Protein AF-A0A699SPN7-F1 (afdb_monomer_lite)

Secondary structure (DSSP, 8-state):
--HHHHHHHHHHHHHHTTPPP------------TTS------EEEEE-TTS-EEEEEGGGGGGSSSHHHHHHHHHHHHHHHHHHHHHHHHHHHHHHHHHHHHHHHHHHHHHHTSSSSHHHHHHTT--

pLDDT: mean 70.21, std 18.33, range [41.38, 97.81]

Structure (mmCIF, N/CA/C/O backbone):
data_AF-A0A699SPN7-F1
#
_entry.id   AF-A0A699SPN7-F1
#
loop_
_atom_site.group_PDB
_atom_site.id
_atom_site.type_symbol
_atom_site.label_atom_id
_atom_site.label_alt_id
_atom_site.label_comp_id
_atom_site.label_asym_id
_atom_site.label_entity_id
_atom_site.label_seq_id
_atom_site.pdbx_PDB_ins_code
_atom_site.Cartn_x
_atom_site.Cartn_y
_atom_site.Cartn_z
_atom_site.occupancy
_atom_site.B_iso_or_equiv
_atom_site.auth_seq_id
_atom_site.auth_comp_id
_atom_site.auth_asym_id
_atom_site.auth_atom_id
_atom_site.pdbx_PDB_model_num
ATOM 1 N N . ARG A 1 1 ? -17.529 -28.249 2.175 1.00 51.75 1 ARG A N 1
ATOM 2 C CA . ARG A 1 1 ? -16.201 -27.916 1.614 1.00 51.75 1 ARG A CA 1
ATOM 3 C C . ARG A 1 1 ? -15.847 -26.416 1.557 1.00 51.75 1 ARG A C 1
ATOM 5 O O . ARG A 1 1 ? -14.811 -26.102 1.010 1.00 51.75 1 ARG A O 1
ATOM 12 N N . ARG A 1 2 ? -16.663 -25.477 2.088 1.00 54.31 2 ARG A N 1
ATOM 13 C CA . ARG A 1 2 ? -16.325 -24.026 2.185 1.00 54.31 2 ARG A CA 1
ATOM 14 C C . ARG A 1 2 ? -16.046 -23.532 3.613 1.00 54.31 2 ARG A C 1
ATOM 16 O O . ARG A 1 2 ? -15.534 -22.439 3.799 1.00 54.31 2 ARG A O 1
ATOM 23 N N . VAL A 1 3 ? -16.427 -24.319 4.619 1.00 48.06 3 VAL A N 1
ATOM 24 C CA . VAL A 1 3 ? -16.247 -23.978 6.040 1.00 48.06 3 VAL A CA 1
ATOM 25 C C . VAL A 1 3 ? -14.793 -24.197 6.467 1.00 48.06 3 VAL A C 1
ATOM 27 O O . VAL A 1 3 ? -14.267 -23.423 7.256 1.00 48.06 3 VAL A O 1
ATOM 30 N N . GLU A 1 4 ? -14.126 -25.196 5.882 1.00 48.00 4 GLU A N 1
ATOM 31 C CA . GLU A 1 4 ? -12.734 -25.557 6.183 1.00 48.00 4 GLU A CA 1
ATOM 32 C C . GLU A 1 4 ? -11.752 -24.424 5.827 1.00 48.00 4 GLU A C 1
ATOM 34 O O . GLU A 1 4 ? -10.861 -24.121 6.615 1.00 48.00 4 GLU A O 1
ATOM 39 N N . ASP A 1 5 ? -11.964 -23.718 4.710 1.00 53.72 5 ASP A N 1
ATOM 40 C CA . ASP A 1 5 ? -11.095 -22.603 4.291 1.00 53.72 5 ASP A CA 1
ATOM 41 C C . ASP A 1 5 ? -11.239 -21.365 5.193 1.00 53.72 5 ASP A C 1
ATOM 43 O O . ASP A 1 5 ? -10.265 -20.664 5.476 1.00 53.72 5 ASP A O 1
ATOM 47 N N . ILE A 1 6 ? -12.450 -21.110 5.699 1.00 51.72 6 ILE A N 1
ATOM 48 C CA . ILE A 1 6 ? -12.714 -20.029 6.662 1.00 51.72 6 ILE A CA 1
ATOM 49 C C . ILE A 1 6 ? -12.094 -20.375 8.021 1.00 51.72 6 ILE A C 1
ATOM 51 O O . ILE A 1 6 ? -11.506 -19.507 8.671 1.00 51.72 6 ILE A O 1
ATOM 55 N N . GLN A 1 7 ? -12.163 -21.649 8.418 1.00 55.34 7 GLN A N 1
ATOM 56 C CA . GLN A 1 7 ? -11.518 -22.166 9.625 1.00 55.34 7 GLN A CA 1
ATOM 57 C C . GLN A 1 7 ? -9.995 -21.947 9.573 1.00 55.34 7 GLN A C 1
ATOM 59 O O . GLN A 1 7 ? -9.411 -21.434 10.528 1.00 55.34 7 GLN A O 1
ATOM 64 N N . LEU A 1 8 ? -9.365 -22.258 8.434 1.00 55.31 8 LEU A N 1
ATOM 65 C CA . LEU A 1 8 ? -7.927 -22.068 8.209 1.00 55.31 8 LEU A CA 1
ATOM 66 C C . LEU A 1 8 ? -7.522 -20.584 8.214 1.00 55.31 8 LEU A C 1
ATOM 68 O O . LEU A 1 8 ? -6.482 -20.225 8.773 1.00 55.31 8 LEU A O 1
ATOM 72 N N . GLY A 1 9 ? -8.355 -19.705 7.646 1.00 59.75 9 GLY A N 1
ATOM 73 C CA . GLY A 1 9 ? -8.148 -18.255 7.694 1.00 59.75 9 GLY A CA 1
ATOM 74 C C . GLY A 1 9 ? -8.204 -17.692 9.118 1.00 59.75 9 GLY A C 1
ATOM 75 O O . GLY A 1 9 ? -7.370 -16.861 9.487 1.00 59.75 9 GLY A O 1
ATOM 76 N N . PHE A 1 10 ? -9.140 -18.188 9.933 1.00 52.81 10 PHE A N 1
ATOM 77 C CA . PHE A 1 10 ? -9.302 -17.801 11.334 1.00 52.81 10 PHE A CA 1
ATOM 78 C C . PHE A 1 10 ? -8.119 -18.261 12.202 1.00 52.81 10 PHE A C 1
ATOM 80 O O . PHE A 1 10 ? -7.550 -17.452 12.938 1.00 52.81 10 PHE A O 1
ATOM 87 N N . GLU 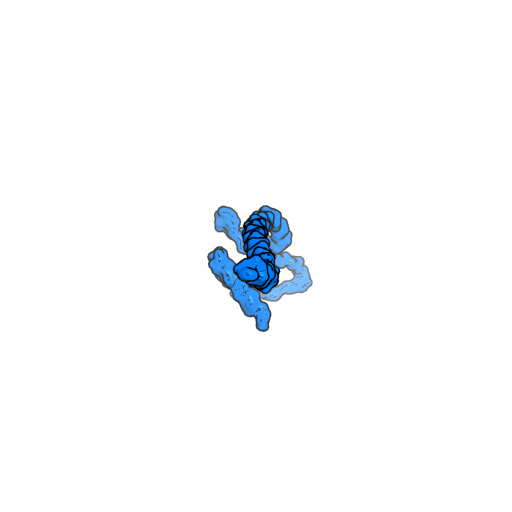A 1 11 ? -7.677 -19.516 12.064 1.00 55.59 11 GLU A N 1
ATOM 88 C CA . GLU A 1 11 ? -6.531 -20.050 12.818 1.00 55.59 11 GLU A CA 1
ATOM 89 C C . GLU A 1 11 ? -5.202 -19.361 12.448 1.00 55.59 11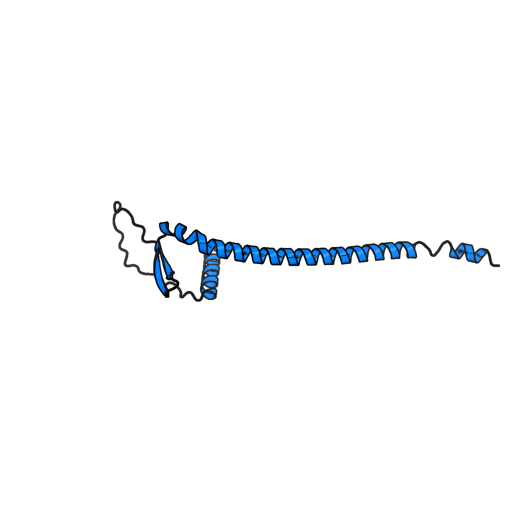 GLU A C 1
ATOM 91 O O . GLU A 1 11 ? -4.379 -19.068 13.321 1.00 55.59 11 GLU A O 1
ATOM 96 N N . SER A 1 12 ? -5.010 -19.022 11.168 1.00 59.06 12 SER A N 1
ATOM 97 C CA . SER A 1 12 ? -3.855 -18.244 10.694 1.00 59.06 12 SER A CA 1
ATOM 98 C C . SER A 1 12 ? -3.807 -16.841 11.318 1.00 59.06 12 SER A C 1
ATOM 100 O O . SER A 1 12 ? -2.749 -16.373 11.756 1.00 59.06 12 SER A O 1
ATOM 102 N N . TYR A 1 13 ? -4.968 -16.188 11.431 1.00 55.09 13 TYR A N 1
ATOM 103 C CA . TYR A 1 13 ? -5.096 -14.872 12.058 1.00 55.09 13 TYR A CA 1
ATOM 104 C C . TYR A 1 13 ? -4.814 -14.912 13.565 1.00 55.09 13 TYR A C 1
ATOM 106 O O . TYR A 1 13 ? -4.099 -14.047 14.077 1.00 55.09 13 TYR A O 1
ATOM 114 N N . GLN A 1 14 ? -5.308 -15.938 14.266 1.00 54.53 14 GLN A N 1
ATOM 115 C CA . GLN A 1 14 ? -5.049 -16.137 15.696 1.00 54.53 14 GLN A CA 1
ATOM 116 C C . GLN A 1 14 ? -3.552 -16.300 15.997 1.00 54.53 14 GLN A C 1
ATOM 118 O O . GLN A 1 14 ? -3.048 -15.707 16.953 1.00 54.53 14 GLN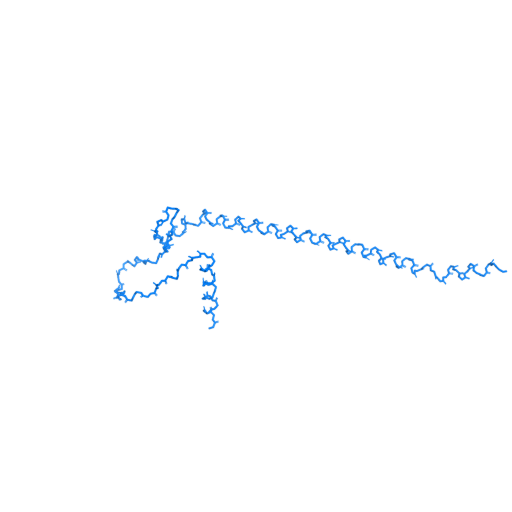 A O 1
ATOM 123 N N . LYS A 1 15 ? -2.821 -17.030 15.142 1.00 58.66 15 LYS A N 1
ATOM 124 C CA . LYS A 1 15 ? -1.381 -17.286 15.301 1.00 58.66 15 LYS A CA 1
ATOM 125 C C . LYS A 1 15 ? -0.514 -16.041 15.087 1.00 58.66 15 LYS A C 1
ATOM 127 O O . LYS A 1 15 ? 0.500 -15.891 15.758 1.00 58.66 15 LYS A O 1
ATOM 132 N N . ARG A 1 16 ? -0.917 -15.122 14.200 1.00 66.25 16 ARG A N 1
ATOM 133 C CA . ARG A 1 16 ? -0.218 -13.834 14.005 1.00 66.25 16 ARG A CA 1
ATOM 134 C C . ARG A 1 16 ? -0.432 -12.847 15.155 1.00 66.25 16 ARG A C 1
ATOM 136 O O . ARG A 1 16 ? 0.371 -11.931 15.304 1.00 66.25 16 ARG A O 1
ATOM 143 N N . LEU A 1 17 ? -1.499 -13.022 15.936 1.00 57.72 17 LEU A N 1
ATOM 144 C CA . LEU A 1 17 ? -1.897 -12.123 17.024 1.00 57.72 17 LEU A CA 1
ATOM 145 C C . LEU A 1 17 ? -1.679 -12.715 18.430 1.00 57.72 17 LEU A C 1
ATOM 147 O O . LEU A 1 17 ? -2.069 -12.083 19.406 1.00 57.72 17 LEU A O 1
ATOM 151 N N . ASN A 1 18 ? -1.050 -13.894 18.552 1.00 58.75 18 ASN A N 1
ATOM 152 C CA . ASN A 1 18 ? -0.856 -14.616 19.822 1.00 58.75 18 ASN A CA 1
ATOM 153 C C . ASN A 1 18 ? -2.163 -14.826 20.622 1.00 58.75 18 ASN A C 1
ATOM 155 O O . ASN A 1 18 ? -2.163 -14.772 21.851 1.00 58.75 18 ASN A O 1
ATOM 159 N N . LEU A 1 19 ? -3.291 -15.042 19.938 1.00 51.47 19 LEU A N 1
ATOM 160 C CA . LEU A 1 19 ? -4.593 -15.244 20.578 1.00 51.47 19 LEU A CA 1
ATOM 161 C C . LEU A 1 19 ? -4.770 -16.726 20.947 1.00 51.47 19 LEU A C 1
ATOM 163 O O . LEU A 1 19 ? -4.774 -17.587 20.067 1.00 51.47 19 LEU A O 1
ATOM 167 N N . THR A 1 20 ? -4.923 -17.036 22.237 1.00 49.25 20 THR A N 1
ATOM 168 C CA . THR A 1 20 ? -5.215 -18.396 22.724 1.00 49.25 20 THR A CA 1
ATOM 169 C C . THR A 1 20 ? -6.595 -18.841 22.232 1.00 49.25 20 THR A C 1
ATOM 171 O O . THR A 1 20 ? -7.540 -18.050 22.260 1.00 49.25 20 THR A O 1
ATOM 174 N N . LYS A 1 21 ? -6.727 -20.096 21.770 1.00 53.81 21 LYS A N 1
ATOM 175 C CA . LYS A 1 21 ? -8.010 -20.642 21.292 1.00 53.81 21 LYS A CA 1
ATOM 176 C C . LYS A 1 21 ? -9.102 -20.418 22.356 1.00 53.81 21 LYS A C 1
ATOM 178 O O . LYS A 1 21 ? -8.893 -20.818 23.501 1.00 53.81 21 LYS A O 1
ATOM 183 N N . PRO A 1 22 ? -10.243 -19.794 22.012 1.00 50.34 22 PRO A N 1
ATOM 184 C CA . PRO A 1 22 ? -11.352 -19.659 22.943 1.00 50.34 22 PRO A CA 1
ATOM 185 C C . PRO A 1 22 ? -11.981 -21.037 23.143 1.00 50.34 22 PRO A C 1
ATOM 187 O O . PRO A 1 22 ? -12.609 -21.581 22.235 1.00 50.34 22 PRO A O 1
ATOM 190 N N . ASP A 1 23 ? -11.780 -21.612 24.323 1.00 42.56 23 ASP A N 1
ATOM 191 C CA . ASP A 1 23 ? -12.354 -22.897 24.705 1.00 42.56 23 ASP A CA 1
ATOM 192 C C . ASP A 1 23 ? -13.876 -22.737 24.824 1.00 42.56 23 ASP A C 1
ATOM 194 O O . ASP A 1 23 ? -14.389 -22.132 25.765 1.00 42.56 23 ASP A O 1
ATOM 198 N N . THR A 1 24 ? -14.607 -23.148 23.786 1.00 58.97 24 THR A N 1
ATOM 199 C CA . THR A 1 24 ? -16.045 -22.877 23.666 1.00 58.97 24 THR A CA 1
ATOM 200 C C . THR A 1 24 ? -16.809 -24.180 23.530 1.00 58.97 24 THR A C 1
ATOM 202 O O . THR A 1 24 ? -17.232 -24.563 22.443 1.00 58.97 24 THR A O 1
ATOM 205 N N . TYR A 1 25 ? -17.035 -24.842 24.660 1.00 46.09 25 TYR A N 1
ATOM 206 C CA . TYR A 1 25 ? -18.186 -25.723 24.827 1.00 46.09 25 TYR A CA 1
ATOM 207 C C . TYR A 1 25 ? -18.596 -25.752 26.300 1.00 46.09 25 TYR A C 1
ATOM 209 O O . TYR A 1 25 ? -18.148 -26.584 27.082 1.00 46.09 25 TYR A O 1
ATOM 217 N N . ARG A 1 26 ? -19.445 -24.797 26.692 1.00 49.19 26 ARG A N 1
ATOM 218 C CA . ARG A 1 26 ? -20.116 -24.804 27.993 1.00 49.19 26 ARG A CA 1
ATOM 219 C C . ARG A 1 26 ? -21.604 -25.059 27.758 1.00 49.19 26 ARG A C 1
ATOM 221 O O . ARG A 1 26 ? -22.339 -24.172 27.334 1.00 49.19 26 ARG A O 1
ATOM 228 N N . SER A 1 27 ? -22.011 -26.313 27.931 1.00 50.75 27 SER A N 1
ATOM 229 C CA . SER A 1 27 ? -23.340 -26.841 27.571 1.00 50.75 27 SER A CA 1
ATOM 230 C C . SER A 1 27 ? -24.392 -26.707 28.672 1.00 50.75 27 SER A C 1
ATOM 232 O O . SER A 1 27 ? -25.412 -27.388 28.628 1.00 50.75 27 SER A O 1
ATOM 234 N N . ASP A 1 28 ? -24.172 -25.865 29.678 1.00 52.69 28 ASP A N 1
ATOM 235 C CA . ASP A 1 28 ? -25.103 -25.697 30.797 1.00 52.69 28 ASP A CA 1
ATOM 236 C C . ASP A 1 28 ? -26.250 -24.709 30.511 1.00 52.69 28 ASP A C 1
ATOM 238 O O . ASP A 1 28 ? -27.108 -24.495 31.371 1.00 52.69 28 ASP A O 1
ATOM 242 N N . LEU A 1 29 ? -26.353 -24.160 29.292 1.00 52.31 29 LEU A N 1
ATOM 243 C CA . LEU A 1 29 ? -27.473 -23.300 28.903 1.00 52.31 29 LEU A CA 1
ATOM 244 C C . LEU A 1 29 ? -28.728 -24.126 28.567 1.00 52.31 29 LEU A C 1
ATOM 246 O O . LEU A 1 29 ? -29.032 -24.432 27.414 1.00 52.31 29 LEU A O 1
ATOM 250 N N . LYS A 1 30 ? -29.478 -24.479 29.613 1.00 49.59 30 LYS A N 1
ATOM 251 C CA . LYS A 1 30 ? -30.840 -25.013 29.500 1.00 49.59 30 LYS A CA 1
ATOM 252 C C . LYS A 1 30 ? -31.733 -24.057 28.694 1.00 49.59 30 LYS A C 1
ATOM 254 O O . LYS A 1 30 ? -31.792 -22.861 28.969 1.00 49.59 30 LYS A O 1
ATOM 259 N N . GLN A 1 31 ? -32.453 -24.626 27.730 1.00 54.09 31 GLN A N 1
ATOM 260 C CA . GLN A 1 31 ? -33.520 -24.006 26.940 1.00 54.09 31 GLN A CA 1
ATOM 261 C C . GLN A 1 31 ? -34.571 -23.358 27.866 1.00 54.09 31 GLN A C 1
ATOM 263 O O . GLN A 1 31 ? -35.132 -24.051 28.716 1.00 54.09 31 GLN A O 1
ATOM 268 N N . ARG A 1 32 ? -34.856 -22.054 27.721 1.00 42.78 32 ARG A N 1
ATOM 269 C CA . ARG A 1 32 ? -35.953 -21.385 28.446 1.00 42.78 32 ARG A CA 1
ATOM 270 C C . ARG A 1 32 ? -36.730 -20.371 27.586 1.00 42.78 32 ARG A C 1
ATOM 272 O O . ARG A 1 32 ? -36.163 -19.391 27.125 1.00 42.78 32 ARG A O 1
ATOM 279 N N . GLU A 1 33 ? -38.012 -20.714 27.419 1.00 48.09 33 GLU A N 1
ATOM 280 C CA . GLU A 1 33 ? -39.281 -19.973 27.227 1.00 48.09 33 GLU A CA 1
ATOM 281 C C . GLU A 1 33 ? -39.405 -18.725 26.320 1.00 48.09 33 GLU A C 1
ATOM 283 O O . GLU A 1 33 ? -38.649 -17.763 26.381 1.00 48.09 33 GLU A O 1
ATOM 288 N N . ALA A 1 34 ? -40.493 -18.724 25.534 1.00 41.38 34 ALA A N 1
ATOM 289 C CA . ALA A 1 34 ? -40.789 -17.864 24.381 1.00 41.38 34 ALA A CA 1
ATOM 290 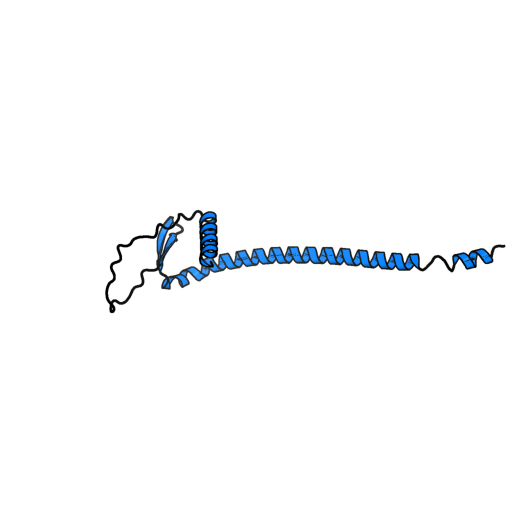C C . ALA A 1 34 ? -41.179 -16.394 24.672 1.00 41.38 34 ALA A C 1
ATOM 292 O O . ALA A 1 34 ? -41.650 -15.712 23.766 1.00 41.38 34 ALA A O 1
ATOM 293 N N . TYR A 1 35 ? -40.976 -15.879 25.891 1.00 41.94 35 TYR A N 1
ATOM 294 C CA . TYR A 1 35 ? -41.423 -14.523 26.269 1.00 41.94 35 TYR A CA 1
ATOM 295 C C . TYR A 1 35 ? -40.457 -13.740 27.172 1.00 41.94 35 TYR A C 1
ATOM 297 O O . TYR A 1 35 ? -40.838 -12.734 27.766 1.00 41.94 35 TYR A O 1
ATOM 305 N N . THR A 1 36 ? -39.187 -14.140 27.270 1.00 43.16 36 THR A N 1
ATOM 306 C CA . THR A 1 36 ? -38.167 -13.277 27.890 1.00 43.16 36 THR A CA 1
ATOM 307 C C . THR A 1 36 ? -37.662 -12.271 26.858 1.00 43.16 36 THR A C 1
ATOM 309 O O . THR A 1 36 ? -37.282 -12.666 25.757 1.00 43.16 36 THR A O 1
ATOM 312 N N . ALA A 1 37 ? -37.625 -10.977 27.200 1.00 49.06 37 ALA A N 1
ATOM 313 C CA . ALA A 1 37 ? -36.884 -9.981 26.427 1.00 49.06 37 ALA A CA 1
ATOM 314 C C . ALA A 1 37 ? -35.430 -10.461 26.327 1.00 49.06 37 ALA A C 1
ATOM 316 O O . ALA A 1 37 ? -34.672 -10.408 27.295 1.00 49.06 37 ALA A O 1
ATOM 317 N N . HIS A 1 38 ? -35.093 -11.042 25.179 1.00 48.09 38 HIS A N 1
ATOM 318 C CA . HIS A 1 38 ? -33.836 -11.723 24.936 1.00 48.09 38 HIS A CA 1
ATOM 319 C C . HIS A 1 38 ? -32.724 -10.675 24.890 1.00 48.09 38 HIS A C 1
ATOM 321 O O . HIS A 1 38 ? -32.383 -10.149 23.832 1.00 48.09 38 HIS A O 1
ATOM 327 N N . SER A 1 39 ? -32.158 -10.340 26.048 1.00 50.78 39 SER A N 1
ATOM 328 C CA . SER A 1 39 ? -30.874 -9.656 26.128 1.00 50.78 39 SER A CA 1
ATOM 329 C C . SER A 1 39 ? -29.812 -10.643 25.647 1.00 50.78 39 SER A C 1
ATOM 331 O O . SER A 1 39 ? -29.199 -11.368 26.422 1.00 50.78 39 SER A O 1
ATOM 333 N N . ASN A 1 40 ? -29.668 -10.732 24.323 1.00 54.66 40 ASN A N 1
ATOM 334 C CA . ASN A 1 40 ? -28.737 -11.613 23.632 1.00 54.66 40 ASN A CA 1
ATOM 335 C C . ASN A 1 40 ? -27.317 -11.362 24.183 1.00 54.66 40 ASN A C 1
ATOM 337 O O . ASN A 1 40 ? -26.750 -10.301 23.923 1.00 54.66 40 ASN A O 1
ATOM 341 N N . PRO A 1 41 ? -26.714 -12.289 24.950 1.00 54.38 41 PRO A N 1
ATOM 342 C CA . PRO A 1 41 ? -25.463 -12.039 25.671 1.00 54.38 41 PRO A CA 1
ATOM 343 C C . PRO A 1 41 ? -24.226 -12.124 24.762 1.00 54.38 41 PRO A C 1
ATOM 345 O O . PRO A 1 41 ? -23.101 -12.231 25.246 1.00 54.38 41 PRO A O 1
ATOM 348 N N . ARG A 1 42 ? -24.415 -12.117 23.436 1.00 63.12 42 ARG A N 1
ATOM 349 C CA . ARG A 1 42 ? -23.332 -12.206 22.457 1.00 63.12 42 ARG A CA 1
ATOM 350 C C . ARG A 1 42 ? -22.519 -10.912 22.508 1.00 63.12 42 ARG A C 1
ATOM 352 O O . ARG A 1 42 ? -22.936 -9.878 21.998 1.00 63.12 42 ARG A O 1
ATOM 359 N N . GLY A 1 43 ? -21.367 -10.986 23.156 1.00 70.06 43 GLY A N 1
ATOM 360 C CA . GLY A 1 43 ? -20.390 -9.912 23.252 1.00 70.06 43 GLY A CA 1
ATOM 361 C C . GLY A 1 43 ? -18.978 -10.450 23.050 1.00 70.06 43 GLY A C 1
ATOM 362 O O . GLY A 1 43 ? -18.728 -11.646 23.196 1.00 70.06 43 GLY A O 1
ATOM 363 N N . PHE A 1 44 ? -18.055 -9.563 22.702 1.00 74.38 44 PHE A N 1
ATOM 364 C CA . PHE A 1 44 ? -16.643 -9.876 22.521 1.00 74.38 44 PHE A CA 1
ATOM 365 C C . PHE A 1 44 ? -15.875 -9.528 23.794 1.00 74.38 44 PHE A C 1
ATOM 367 O O . PHE A 1 44 ? -16.000 -8.420 24.313 1.00 74.38 44 PHE A O 1
ATOM 374 N N . ILE A 1 45 ? -15.060 -10.454 24.299 1.00 78.06 45 ILE A N 1
ATOM 375 C CA . ILE A 1 45 ? -14.112 -10.153 25.375 1.00 78.06 45 ILE A CA 1
ATOM 376 C C . ILE A 1 45 ? -12.835 -9.627 24.722 1.00 78.06 45 ILE A C 1
ATOM 378 O O . ILE A 1 45 ? -12.213 -10.328 23.926 1.00 78.06 45 ILE A O 1
ATOM 382 N N . TYR A 1 46 ? -12.444 -8.401 25.055 1.00 72.31 46 TYR A N 1
ATOM 383 C CA . TYR A 1 46 ? -11.191 -7.798 24.609 1.00 72.31 46 TYR A CA 1
ATOM 384 C C . TYR A 1 46 ? -10.381 -7.315 25.809 1.00 72.31 46 TYR A C 1
ATOM 386 O O . TYR A 1 46 ? -10.920 -7.045 26.884 1.00 72.31 46 TYR A O 1
ATOM 394 N N . GLN A 1 47 ? -9.071 -7.198 25.625 1.00 79.31 47 GLN A N 1
ATOM 395 C CA . GLN A 1 47 ? -8.182 -6.643 26.632 1.00 79.31 47 GLN A CA 1
ATOM 396 C C . GLN A 1 47 ? -7.994 -5.144 26.364 1.00 79.31 47 GLN A C 1
ATOM 398 O O . GLN A 1 47 ? -7.613 -4.745 25.263 1.00 79.31 47 GLN A O 1
ATOM 403 N N . ASN A 1 48 ? -8.300 -4.298 27.349 1.00 75.81 48 ASN A N 1
ATOM 404 C CA . ASN A 1 48 ? -8.098 -2.855 27.228 1.00 75.81 48 ASN A CA 1
ATOM 405 C C . ASN A 1 48 ? -6.604 -2.481 27.367 1.00 75.81 48 ASN A C 1
ATOM 407 O O . ASN A 1 48 ? -5.761 -3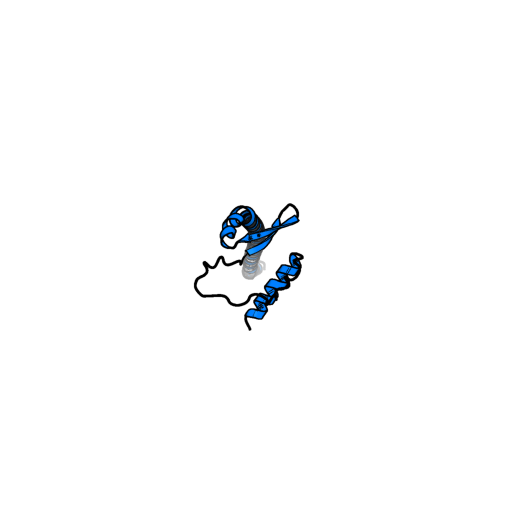.327 27.665 1.00 75.81 48 ASN A O 1
ATOM 411 N N . LYS A 1 49 ? -6.268 -1.195 27.188 1.00 75.38 49 LYS A N 1
ATOM 412 C CA . LYS A 1 49 ? -4.884 -0.698 27.341 1.00 75.38 49 LYS A CA 1
ATOM 413 C C . LYS A 1 49 ? -4.286 -0.982 28.730 1.00 75.38 49 LYS A C 1
ATOM 415 O O . LYS A 1 49 ? -3.084 -1.193 28.835 1.00 75.38 49 LYS A O 1
ATOM 420 N N . ASP A 1 50 ? -5.122 -1.081 29.764 1.00 83.62 50 ASP A N 1
ATOM 421 C CA . ASP A 1 50 ? -4.728 -1.412 31.145 1.00 83.62 50 ASP A CA 1
ATOM 422 C C . ASP A 1 50 ? -4.620 -2.925 31.403 1.00 83.62 50 ASP A C 1
ATOM 424 O O . ASP A 1 50 ? -4.574 -3.362 32.553 1.00 83.62 50 ASP A O 1
ATOM 428 N N . LYS A 1 51 ? -4.635 -3.744 30.345 1.00 86.94 51 LYS A N 1
ATOM 429 C CA . LYS A 1 51 ? -4.624 -5.212 30.396 1.00 86.94 51 LYS A CA 1
ATOM 430 C C . LYS A 1 51 ? -5.824 -5.852 31.107 1.00 86.94 51 LYS A C 1
ATOM 432 O O . LYS A 1 51 ? -5.794 -7.039 31.430 1.00 86.94 51 LYS A O 1
ATOM 437 N N . LYS A 1 52 ? -6.911 -5.109 31.312 1.00 83.94 52 LYS A N 1
ATOM 438 C CA . LYS A 1 52 ? -8.151 -5.613 31.910 1.00 83.94 52 LYS A CA 1
ATOM 439 C C . LYS A 1 52 ? -9.074 -6.167 30.833 1.00 83.94 52 LYS A C 1
ATOM 441 O O . LYS A 1 52 ? -9.293 -5.531 29.801 1.00 83.94 52 LYS A O 1
ATOM 446 N N . ASN A 1 53 ? -9.650 -7.332 31.106 1.00 81.50 53 ASN A N 1
ATOM 447 C CA . ASN A 1 53 ? -10.648 -7.939 30.235 1.00 81.50 53 ASN A CA 1
ATOM 448 C C . ASN A 1 53 ? -11.963 -7.164 30.354 1.00 81.50 53 ASN A C 1
ATOM 450 O O . ASN A 1 53 ? -12.511 -7.016 31.448 1.00 81.50 53 ASN A O 1
ATOM 454 N N . ARG A 1 54 ? -12.469 -6.669 29.226 1.00 78.69 54 ARG A N 1
ATOM 455 C CA . ARG A 1 54 ? -13.773 -6.019 29.111 1.00 78.69 54 ARG A CA 1
ATOM 456 C C . ARG A 1 54 ? -14.641 -6.792 28.134 1.00 78.69 54 ARG A C 1
ATOM 458 O O . ARG A 1 54 ? -14.187 -7.184 27.063 1.00 78.69 54 ARG A O 1
ATOM 465 N N . LEU A 1 55 ? -15.897 -6.991 28.517 1.00 80.56 55 LEU A N 1
ATOM 466 C CA . LEU A 1 55 ? -16.924 -7.532 27.641 1.00 80.56 55 LEU A CA 1
ATOM 467 C C . LEU A 1 55 ? -17.562 -6.367 26.881 1.00 80.56 55 LEU A C 1
ATOM 469 O O . LEU A 1 55 ? -18.163 -5.490 27.496 1.00 80.56 55 LEU A O 1
ATOM 473 N N . MET A 1 56 ? -17.406 -6.355 25.564 1.00 74.62 56 MET A N 1
ATOM 474 C CA . MET A 1 56 ? -18.049 -5.406 24.662 1.00 74.62 56 MET A CA 1
ATOM 475 C C . MET A 1 56 ? -19.277 -6.046 24.037 1.00 74.62 56 MET A C 1
ATOM 477 O O . MET A 1 56 ? -19.201 -7.172 23.541 1.00 74.62 56 MET A O 1
ATOM 481 N N . ARG A 1 57 ? -20.406 -5.342 24.037 1.00 77.69 57 ARG A N 1
ATOM 482 C CA . ARG A 1 57 ? -21.637 -5.859 23.436 1.00 77.69 57 ARG A CA 1
ATOM 483 C C . ARG A 1 57 ? -21.678 -5.591 21.928 1.00 77.69 57 ARG A C 1
ATOM 485 O O . ARG A 1 57 ? -21.025 -4.675 21.433 1.00 77.69 57 ARG A O 1
ATOM 492 N N . ILE A 1 58 ? -22.436 -6.399 21.183 1.00 71.50 58 ILE A N 1
ATOM 493 C CA . ILE A 1 58 ? -22.567 -6.256 19.719 1.00 71.50 58 ILE A CA 1
ATOM 494 C C . ILE A 1 58 ? -23.196 -4.911 19.326 1.00 71.50 58 ILE A C 1
ATOM 496 O O . ILE A 1 58 ? -22.770 -4.299 18.351 1.00 71.50 58 ILE A O 1
ATOM 500 N N . ASP A 1 59 ? -24.169 -4.427 20.094 1.00 72.62 59 ASP A N 1
ATOM 501 C CA . ASP A 1 59 ? -24.803 -3.117 19.918 1.00 72.62 59 ASP A CA 1
ATOM 502 C C . ASP A 1 59 ? -23.877 -1.948 20.280 1.00 72.62 59 ASP A C 1
ATOM 504 O O . ASP A 1 59 ? -24.143 -0.821 19.885 1.00 72.62 59 ASP A O 1
ATOM 508 N N . GLU A 1 60 ? -22.765 -2.199 20.975 1.00 69.56 60 GLU A N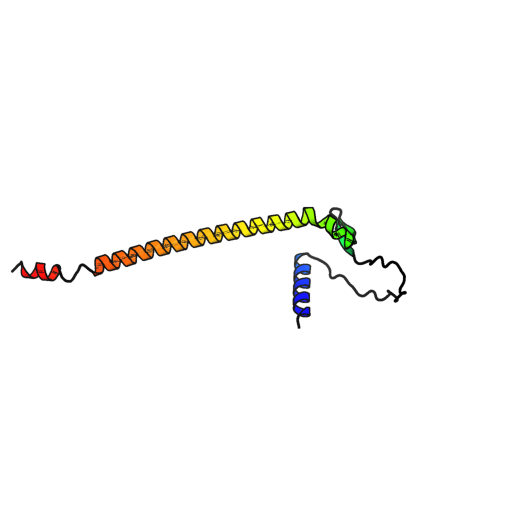 1
ATOM 509 C CA . GLU A 1 60 ? -21.745 -1.201 21.320 1.00 69.56 60 GLU A CA 1
ATOM 510 C C . GLU A 1 60 ? -20.561 -1.188 20.343 1.00 69.56 60 GLU A C 1
ATOM 512 O O . GLU A 1 60 ? -19.671 -0.344 20.464 1.00 69.56 60 GLU A O 1
ATOM 517 N N . LEU A 1 61 ? -20.550 -2.080 19.347 1.00 68.94 61 LEU A N 1
ATOM 518 C CA . LEU A 1 61 ? -19.440 -2.229 18.402 1.00 68.94 61 LEU A CA 1
ATOM 519 C C . LEU A 1 61 ? -19.192 -0.955 17.576 1.00 68.94 61 LEU A C 1
ATOM 521 O O . LEU A 1 61 ? -18.048 -0.643 17.246 1.00 68.94 61 LEU A O 1
ATOM 525 N N . TYR A 1 62 ? -20.244 -0.175 17.311 1.00 68.25 62 TYR A N 1
ATOM 526 C CA . TYR A 1 62 ? -20.140 1.122 16.633 1.00 68.25 62 TYR A CA 1
ATOM 527 C C . TYR A 1 62 ? -19.345 2.166 17.440 1.00 68.25 62 TYR A C 1
ATOM 529 O O . TYR A 1 62 ? -18.855 3.134 16.882 1.00 68.25 62 TYR A O 1
ATOM 537 N N . LYS A 1 63 ? -19.172 2.001 18.759 1.00 66.25 63 LYS A N 1
ATOM 538 C CA . LYS A 1 63 ? -18.339 2.916 19.565 1.00 66.25 63 LYS A CA 1
ATOM 539 C C . LYS A 1 63 ? -16.844 2.641 19.391 1.00 66.25 63 LYS A C 1
ATOM 541 O O . LYS A 1 63 ? -16.016 3.468 19.758 1.00 66.25 63 LYS A O 1
ATOM 546 N N . PHE A 1 64 ? -16.494 1.471 18.855 1.00 61.22 64 PHE A N 1
ATOM 547 C CA . PHE A 1 64 ? -15.119 1.056 18.578 1.00 61.22 64 PHE A CA 1
ATOM 548 C C . PHE A 1 64 ? -14.723 1.252 17.107 1.00 61.22 64 PHE A C 1
ATOM 550 O O . PHE A 1 64 ? -13.560 1.051 16.753 1.00 61.22 64 PHE A O 1
ATOM 557 N N . SER A 1 65 ? -15.671 1.650 16.250 1.00 58.34 65 SER A N 1
ATOM 558 C CA . SER A 1 65 ? -15.452 1.771 14.810 1.00 58.34 65 SER A CA 1
ATOM 559 C C . SER A 1 65 ? -14.663 3.006 14.394 1.00 58.34 65 SER A C 1
ATOM 561 O O . SER A 1 65 ? -14.237 3.070 13.248 1.00 58.34 65 SER A O 1
ATOM 563 N N . ASP A 1 66 ? -14.434 3.977 15.273 1.00 62.50 66 ASP A N 1
ATOM 564 C CA . ASP A 1 66 ? -14.032 5.292 14.768 1.00 62.50 66 ASP A CA 1
ATOM 565 C C . ASP A 1 66 ? -12.514 5.478 14.807 1.00 62.50 66 ASP A C 1
ATOM 567 O O . ASP A 1 66 ? -11.894 5.654 13.763 1.00 62.50 66 ASP A O 1
ATOM 571 N N . GLY A 1 67 ? -11.876 5.341 15.972 1.00 64.88 67 GLY A N 1
ATOM 572 C CA . GLY A 1 67 ? -10.420 5.515 16.085 1.00 64.88 67 GLY A CA 1
ATOM 573 C C . GLY A 1 67 ? -9.629 4.383 15.422 1.00 64.88 67 GLY A C 1
ATOM 574 O O . GLY A 1 67 ? -8.839 4.605 14.509 1.00 64.88 67 GLY A O 1
ATOM 575 N N . THR A 1 68 ? -9.884 3.139 15.836 1.00 68.56 68 THR A N 1
ATOM 576 C CA . THR A 1 68 ? -9.085 1.986 15.393 1.00 68.56 68 THR A CA 1
ATOM 577 C C . THR A 1 68 ? -9.307 1.632 13.923 1.00 68.56 68 THR A C 1
ATOM 579 O O . THR A 1 68 ? -8.355 1.244 13.247 1.00 68.56 68 THR A O 1
ATOM 582 N N . LEU A 1 69 ? -10.522 1.787 13.379 1.00 75.38 69 LEU A N 1
ATOM 583 C CA . LEU A 1 69 ? -10.714 1.572 11.938 1.00 75.38 69 LEU A CA 1
ATOM 584 C C . LEU A 1 69 ? -10.071 2.683 11.109 1.00 75.38 69 LEU A C 1
ATOM 586 O O . LEU A 1 69 ? -9.645 2.409 9.990 1.00 75.38 69 LEU A O 1
ATOM 590 N N . ASN A 1 70 ? -9.981 3.911 11.626 1.00 79.69 70 ASN A N 1
ATOM 591 C CA . ASN A 1 70 ? -9.293 4.991 10.928 1.00 79.69 70 ASN A CA 1
ATOM 592 C C . ASN A 1 70 ? -7.782 4.734 10.858 1.00 79.69 70 ASN A C 1
ATOM 594 O O . ASN A 1 70 ? -7.197 4.860 9.787 1.00 79.69 70 ASN A O 1
ATOM 598 N N . ASP A 1 71 ? -7.175 4.258 11.946 1.00 80.06 71 ASP A N 1
ATOM 599 C CA . ASP A 1 71 ? -5.756 3.878 11.962 1.00 80.06 71 ASP A CA 1
ATOM 600 C C . ASP A 1 71 ? -5.455 2.748 10.964 1.00 80.06 71 ASP A C 1
ATOM 602 O O . ASP A 1 71 ? -4.487 2.818 10.204 1.00 80.06 71 ASP A O 1
ATOM 606 N N . VAL A 1 72 ? -6.321 1.728 10.904 1.00 78.88 72 VAL A N 1
ATOM 607 C CA . VAL A 1 72 ? -6.202 0.637 9.922 1.00 78.88 72 VAL A CA 1
ATOM 608 C C . VAL A 1 72 ? -6.368 1.152 8.490 1.00 78.88 72 VAL A C 1
ATOM 610 O O . VAL A 1 72 ? -5.612 0.741 7.609 1.00 78.88 72 VAL A O 1
ATOM 613 N N . ARG A 1 73 ? -7.322 2.058 8.238 1.00 80.56 73 ARG A N 1
ATOM 614 C CA . ARG A 1 73 ? -7.519 2.676 6.915 1.00 80.56 73 ARG A CA 1
ATOM 615 C C . ARG A 1 73 ? -6.296 3.479 6.480 1.00 80.56 73 ARG A C 1
ATOM 617 O O . ARG A 1 73 ? -5.840 3.289 5.357 1.00 80.56 73 ARG A O 1
ATOM 624 N N . ASN A 1 74 ? -5.734 4.292 7.370 1.00 85.19 74 ASN A N 1
ATOM 625 C CA . ASN A 1 74 ? -4.551 5.103 7.080 1.00 85.19 74 ASN A CA 1
ATOM 626 C C . ASN A 1 74 ? -3.332 4.224 6.765 1.00 85.19 74 ASN A C 1
ATOM 628 O O . ASN A 1 74 ? -2.678 4.418 5.744 1.00 85.19 74 ASN A O 1
ATOM 632 N N . ALA A 1 75 ? -3.086 3.180 7.565 1.00 89.50 75 ALA A N 1
ATOM 633 C CA . ALA A 1 75 ? -1.982 2.251 7.319 1.00 89.50 75 ALA A CA 1
ATOM 634 C C . ALA A 1 75 ? -2.117 1.498 5.979 1.00 89.50 75 ALA A C 1
ATOM 636 O O . ALA A 1 75 ? -1.116 1.184 5.326 1.00 89.50 75 ALA A O 1
ATOM 637 N N . LEU A 1 76 ? -3.350 1.190 5.559 1.00 93.69 76 LEU A N 1
ATOM 638 C CA . LEU A 1 76 ? -3.613 0.599 4.248 1.00 93.69 76 LEU A CA 1
ATOM 639 C C . LEU A 1 76 ? -3.381 1.601 3.111 1.00 93.69 76 LEU A C 1
ATOM 641 O O . LEU A 1 76 ? -2.779 1.219 2.105 1.00 93.69 76 LEU A O 1
ATOM 645 N N . ASP A 1 77 ? -3.809 2.853 3.269 1.00 93.88 77 ASP A N 1
ATOM 646 C CA . ASP A 1 77 ? -3.613 3.905 2.265 1.00 93.88 77 ASP A CA 1
ATOM 647 C C . ASP A 1 77 ? -2.124 4.210 2.041 1.00 93.88 77 ASP A C 1
ATOM 649 O O . ASP A 1 77 ? -1.649 4.204 0.901 1.00 93.88 77 ASP A O 1
ATOM 653 N N . ASP A 1 78 ? -1.348 4.327 3.120 1.00 94.44 78 ASP A N 1
ATOM 654 C CA . ASP A 1 78 ? 0.104 4.520 3.054 1.00 94.44 78 ASP A CA 1
ATOM 655 C C . ASP A 1 78 ? 0.795 3.381 2.292 1.00 94.44 78 ASP A C 1
ATOM 657 O O . ASP A 1 78 ? 1.657 3.601 1.429 1.00 94.44 78 ASP A O 1
ATOM 661 N N . ARG A 1 79 ? 0.374 2.137 2.549 1.00 95.19 79 ARG A N 1
ATOM 662 C CA . ARG A 1 79 ? 0.913 0.967 1.852 1.00 95.19 79 ARG A CA 1
ATOM 663 C C . ARG A 1 79 ? 0.535 0.960 0.370 1.00 95.19 79 ARG A C 1
ATOM 665 O O . ARG A 1 79 ? 1.380 0.641 -0.471 1.00 95.19 79 ARG A O 1
ATOM 672 N N . LEU A 1 80 ? -0.704 1.321 0.035 1.00 95.56 80 LEU A N 1
ATOM 673 C CA . LEU A 1 80 ? -1.160 1.443 -1.353 1.00 95.56 80 LEU A CA 1
ATOM 674 C C . LEU A 1 80 ? -0.389 2.532 -2.102 1.00 95.56 80 LEU A C 1
ATOM 676 O O . LEU A 1 80 ? 0.009 2.326 -3.252 1.00 95.56 80 LEU A O 1
ATOM 680 N N . LYS A 1 81 ? -0.118 3.663 -1.450 1.00 95.81 81 LYS A N 1
ATOM 681 C CA . LYS A 1 81 ? 0.686 4.751 -2.009 1.00 95.81 81 LYS A CA 1
ATOM 682 C C . LYS A 1 81 ? 2.100 4.285 -2.357 1.00 95.81 81 LYS A C 1
ATOM 684 O O . LYS A 1 81 ? 2.558 4.547 -3.470 1.00 95.81 81 LYS A O 1
ATOM 689 N N . GLY A 1 82 ? 2.744 3.518 -1.474 1.00 93.62 82 GLY A N 1
ATOM 690 C CA . GLY A 1 82 ? 4.052 2.912 -1.744 1.00 93.62 82 GLY A CA 1
ATOM 691 C C . GLY A 1 82 ? 4.049 2.008 -2.984 1.00 93.62 82 GLY A C 1
ATOM 692 O O . GLY A 1 82 ? 4.899 2.156 -3.864 1.00 93.62 82 GLY A O 1
ATOM 693 N N . ILE A 1 83 ? 3.042 1.136 -3.110 1.00 95.19 83 ILE A N 1
ATOM 694 C CA . ILE A 1 83 ? 2.891 0.246 -4.276 1.00 95.19 83 ILE A CA 1
ATOM 695 C C . ILE A 1 83 ? 2.699 1.056 -5.566 1.00 95.19 83 ILE A C 1
ATOM 697 O O . ILE A 1 83 ? 3.332 0.764 -6.582 1.00 95.19 83 ILE A O 1
ATOM 701 N N . ARG A 1 84 ? 1.865 2.104 -5.535 1.00 95.44 84 ARG A N 1
ATOM 702 C CA . ARG A 1 84 ? 1.631 2.976 -6.699 1.00 95.44 84 ARG A CA 1
ATOM 703 C C . ARG A 1 84 ? 2.904 3.690 -7.143 1.00 95.44 84 ARG A C 1
ATOM 705 O O . ARG A 1 84 ? 3.168 3.752 -8.341 1.00 95.44 84 ARG A O 1
ATOM 712 N N . MET A 1 85 ? 3.696 4.197 -6.199 1.00 95.06 85 MET A N 1
ATOM 713 C CA . MET A 1 85 ? 4.972 4.851 -6.503 1.00 95.06 85 MET A CA 1
ATOM 714 C C . MET A 1 85 ? 5.963 3.880 -7.153 1.00 95.06 85 MET A C 1
ATOM 716 O O . MET A 1 85 ? 6.566 4.212 -8.174 1.00 95.06 85 MET A O 1
ATOM 720 N N . GLN A 1 86 ? 6.087 2.665 -6.615 1.00 94.50 86 GLN A N 1
ATOM 721 C CA . GLN A 1 86 ? 6.968 1.643 -7.179 1.00 94.50 86 GLN A CA 1
ATOM 722 C C . GLN A 1 86 ? 6.536 1.235 -8.595 1.00 94.50 86 GLN A C 1
ATOM 724 O O . GLN A 1 86 ? 7.366 1.181 -9.503 1.00 94.50 86 GLN A O 1
ATOM 729 N N . ALA A 1 87 ? 5.237 1.006 -8.807 1.00 95.06 87 ALA A N 1
ATOM 730 C CA . ALA A 1 87 ? 4.697 0.675 -10.122 1.00 95.06 87 ALA A CA 1
ATOM 731 C C . ALA A 1 87 ? 4.944 1.802 -11.141 1.00 95.06 87 ALA A C 1
ATOM 733 O O . ALA A 1 87 ? 5.367 1.531 -12.265 1.00 95.06 87 ALA A O 1
ATOM 734 N N . ALA A 1 88 ? 4.753 3.065 -10.744 1.00 95.81 88 ALA A N 1
ATOM 735 C CA . ALA A 1 88 ? 5.018 4.216 -11.603 1.00 95.81 88 ALA A CA 1
ATOM 736 C C . ALA A 1 88 ? 6.494 4.294 -12.032 1.00 95.81 88 ALA A C 1
ATOM 738 O O . ALA A 1 88 ? 6.778 4.491 -13.214 1.00 95.81 88 ALA A O 1
ATOM 739 N N . ALA A 1 89 ? 7.431 4.072 -11.104 1.00 96.69 89 ALA A N 1
ATOM 740 C CA . ALA A 1 89 ? 8.862 4.059 -11.410 1.00 96.69 89 ALA A CA 1
ATOM 741 C C . ALA A 1 89 ? 9.239 2.932 -12.389 1.00 96.69 89 ALA A C 1
ATOM 743 O O . ALA A 1 89 ? 10.008 3.146 -13.328 1.00 96.69 89 ALA A O 1
ATOM 744 N N . MET A 1 90 ? 8.661 1.739 -12.218 1.00 96.94 90 MET A N 1
ATOM 745 C CA . MET A 1 90 ? 8.884 0.614 -13.133 1.00 96.94 90 MET A CA 1
ATOM 746 C C . MET A 1 90 ? 8.343 0.902 -14.539 1.00 96.94 90 MET A C 1
ATOM 748 O O . MET A 1 90 ? 9.040 0.650 -15.522 1.00 96.94 90 MET A O 1
ATOM 752 N N . ILE A 1 91 ? 7.139 1.474 -14.648 1.00 97.62 91 ILE A N 1
ATOM 753 C CA . ILE A 1 91 ? 6.549 1.863 -15.938 1.00 97.62 91 ILE A CA 1
ATOM 754 C C . ILE A 1 91 ? 7.441 2.886 -16.651 1.00 97.62 91 ILE A C 1
ATOM 756 O O . ILE A 1 91 ? 7.733 2.717 -17.834 1.00 97.62 91 ILE A O 1
ATOM 760 N N . GLN A 1 92 ? 7.935 3.901 -15.935 1.00 97.50 92 GLN A N 1
ATOM 761 C CA . GLN A 1 92 ? 8.865 4.886 -16.499 1.00 97.50 92 GLN A CA 1
ATOM 762 C C . GLN A 1 92 ? 10.166 4.241 -17.001 1.00 97.50 92 GLN A C 1
ATOM 764 O O . GLN A 1 92 ? 10.662 4.594 -18.072 1.00 97.50 92 GLN A O 1
ATOM 769 N N . ALA A 1 93 ? 10.716 3.275 -16.259 1.00 97.00 93 ALA A N 1
ATOM 770 C CA . ALA A 1 93 ? 11.911 2.550 -16.682 1.00 97.00 93 ALA A CA 1
ATOM 771 C C . ALA A 1 93 ? 11.666 1.737 -17.967 1.00 97.00 93 ALA A C 1
ATOM 773 O O . ALA A 1 93 ? 12.491 1.775 -18.884 1.00 97.00 93 ALA A O 1
ATOM 774 N N . ILE A 1 94 ? 10.520 1.056 -18.066 1.00 97.81 94 ILE A N 1
ATOM 775 C CA . ILE A 1 94 ? 10.127 0.301 -19.264 1.00 97.81 94 ILE A CA 1
ATOM 776 C C . ILE A 1 94 ? 9.962 1.238 -20.463 1.00 97.81 94 ILE A C 1
ATOM 778 O O . ILE A 1 94 ? 10.519 0.956 -21.524 1.00 97.81 94 ILE A O 1
ATOM 782 N N . ASP A 1 95 ? 9.258 2.361 -20.302 1.00 97.69 95 ASP A N 1
ATOM 783 C CA . ASP A 1 95 ? 9.069 3.341 -21.377 1.00 97.69 95 ASP A CA 1
ATOM 784 C C . ASP A 1 95 ? 10.415 3.859 -21.909 1.00 97.69 95 ASP A C 1
ATOM 786 O O . ASP A 1 95 ? 10.675 3.835 -23.117 1.00 97.69 95 ASP A O 1
ATOM 790 N N . LYS A 1 96 ? 11.342 4.197 -21.001 1.00 97.69 96 LYS A N 1
ATOM 791 C CA . LYS A 1 96 ? 12.703 4.613 -21.361 1.00 97.69 96 LYS A CA 1
ATOM 792 C C . LYS A 1 96 ? 13.443 3.529 -22.150 1.00 97.69 96 LYS A C 1
ATOM 794 O O . LYS A 1 96 ? 14.053 3.831 -23.177 1.00 97.69 96 LYS A O 1
ATOM 799 N N . MET A 1 97 ? 13.371 2.270 -21.713 1.00 96.62 97 MET A N 1
ATOM 800 C CA . MET A 1 97 ? 13.988 1.147 -22.429 1.00 96.62 97 MET A CA 1
ATOM 801 C C . MET A 1 97 ? 13.381 0.939 -23.823 1.00 96.62 97 MET A C 1
ATOM 803 O O . MET A 1 97 ? 14.114 0.700 -24.788 1.00 96.62 97 MET A O 1
ATOM 807 N N . LEU A 1 98 ? 12.056 1.035 -23.947 1.00 97.62 98 LEU A N 1
ATOM 808 C CA . LEU A 1 98 ? 11.352 0.890 -25.221 1.00 97.62 98 LEU A CA 1
ATOM 809 C C . LEU A 1 98 ? 11.705 2.019 -26.191 1.00 97.62 98 LEU A C 1
ATOM 811 O O . LEU A 1 98 ? 11.953 1.747 -27.368 1.00 97.62 98 LEU A O 1
ATOM 815 N N . LYS A 1 99 ? 11.807 3.259 -25.702 1.00 97.19 99 LYS A N 1
ATOM 816 C CA . LYS A 1 99 ? 12.237 4.411 -26.500 1.00 97.19 99 LYS A CA 1
ATOM 817 C C . LYS A 1 99 ? 13.632 4.197 -27.085 1.00 97.19 99 LYS A C 1
ATOM 819 O O . LYS A 1 99 ? 13.806 4.350 -28.293 1.00 97.19 99 LYS A O 1
ATOM 824 N N . THR A 1 100 ? 14.594 3.755 -26.273 1.00 96.88 100 THR A N 1
ATOM 825 C CA . THR A 1 100 ? 15.954 3.447 -26.745 1.00 96.88 100 THR A CA 1
ATOM 826 C C . THR A 1 100 ? 15.953 2.346 -27.805 1.00 96.88 100 THR A C 1
ATOM 828 O O . THR A 1 100 ? 16.560 2.511 -28.862 1.00 96.88 100 THR A O 1
ATOM 831 N N . ARG A 1 101 ? 15.214 1.246 -27.587 1.00 96.50 101 ARG A N 1
ATOM 832 C CA . ARG A 1 101 ? 15.098 0.164 -28.585 1.00 96.50 101 ARG A CA 1
ATOM 833 C C . ARG A 1 101 ? 14.462 0.639 -29.891 1.00 96.50 101 ARG A C 1
ATOM 835 O O . ARG A 1 101 ? 14.882 0.203 -30.959 1.00 96.50 101 ARG A O 1
ATOM 842 N N . ARG A 1 102 ? 13.461 1.522 -29.825 1.00 95.94 102 ARG A N 1
ATOM 843 C CA . ARG A 1 102 ? 12.813 2.092 -31.014 1.00 95.94 102 ARG A CA 1
ATOM 844 C C . ARG A 1 102 ? 13.794 2.933 -31.832 1.00 95.94 102 ARG A C 1
ATOM 846 O O . ARG A 1 102 ? 13.820 2.785 -33.049 1.00 95.94 102 ARG A O 1
ATOM 853 N N . ILE A 1 103 ? 14.623 3.739 -31.163 1.00 93.69 103 ILE A N 1
ATOM 854 C CA . ILE A 1 103 ? 15.673 4.543 -31.804 1.00 93.69 103 ILE A CA 1
ATOM 855 C C . ILE A 1 103 ? 16.721 3.636 -32.463 1.00 93.69 103 ILE A C 1
ATOM 857 O O . ILE A 1 103 ? 16.992 3.806 -33.649 1.00 93.69 103 ILE A O 1
ATOM 861 N N . MET A 1 104 ? 17.247 2.628 -31.757 1.00 93.69 104 MET A N 1
ATOM 862 C CA . MET A 1 104 ? 18.229 1.704 -32.348 1.00 93.69 104 MET A CA 1
ATOM 863 C C . MET A 1 104 ? 17.679 0.991 -33.587 1.00 93.69 104 MET A C 1
ATOM 865 O O . MET A 1 104 ? 18.317 1.029 -34.631 1.00 93.69 104 MET A O 1
ATOM 869 N N . ARG A 1 105 ? 16.448 0.461 -33.529 1.00 92.75 105 ARG A N 1
ATOM 870 C CA . ARG A 1 105 ? 15.803 -0.169 -34.696 1.00 92.75 105 ARG A CA 1
ATOM 871 C C . ARG A 1 105 ? 15.636 0.790 -35.878 1.00 92.75 105 ARG A C 1
ATOM 873 O O . ARG A 1 105 ? 15.726 0.364 -37.025 1.00 92.75 105 ARG A O 1
ATOM 880 N N . SER A 1 106 ? 15.358 2.074 -35.630 1.00 88.88 106 SER A N 1
ATOM 881 C CA . SER A 1 106 ? 15.302 3.074 -36.708 1.00 88.88 106 SER A CA 1
ATOM 882 C C . SER A 1 106 ? 16.679 3.400 -37.288 1.00 88.88 106 SER A C 1
ATOM 884 O O . SER A 1 106 ? 16.789 3.561 -38.499 1.00 88.88 106 SER A O 1
ATOM 886 N N . LEU A 1 107 ? 17.721 3.441 -36.453 1.00 87.50 107 LEU A N 1
ATOM 887 C CA . LEU A 1 107 ? 19.099 3.666 -36.893 1.00 87.50 107 LEU A CA 1
ATOM 888 C C . LEU A 1 107 ? 19.627 2.480 -37.708 1.00 87.50 107 LEU A C 1
ATOM 890 O O . LEU A 1 107 ? 20.206 2.688 -38.767 1.00 87.50 107 LEU A O 1
ATOM 894 N N . GLU A 1 108 ? 19.353 1.249 -37.280 1.00 86.75 108 GLU A N 1
ATOM 895 C CA . GLU A 1 108 ? 19.667 0.033 -38.041 1.00 86.75 108 GLU A CA 1
ATOM 896 C C . GLU A 1 108 ? 19.020 0.054 -39.431 1.00 86.75 108 GLU A C 1
ATOM 898 O O . GLU A 1 108 ? 19.687 -0.226 -40.423 1.00 86.75 108 GLU A O 1
ATOM 903 N N . ARG A 1 109 ? 17.742 0.450 -39.532 1.00 84.19 109 ARG A N 1
ATOM 904 C CA . ARG A 1 109 ? 17.060 0.610 -40.830 1.00 84.19 109 ARG A CA 1
ATOM 905 C C . ARG A 1 109 ? 17.668 1.715 -41.691 1.00 84.19 109 ARG A C 1
ATOM 907 O O . ARG A 1 109 ? 17.719 1.569 -42.905 1.00 84.19 109 ARG A O 1
ATOM 914 N N . PHE A 1 110 ? 18.106 2.813 -41.079 1.00 81.75 110 PHE A N 1
ATOM 915 C CA . PHE A 1 110 ? 18.729 3.926 -41.792 1.00 81.75 110 PHE A CA 1
ATOM 916 C C . PHE A 1 110 ? 20.105 3.549 -42.361 1.00 81.75 110 PHE A C 1
ATOM 918 O O . PHE A 1 110 ? 20.392 3.850 -43.516 1.00 81.75 110 PHE A O 1
ATOM 925 N N . VAL A 1 111 ? 20.934 2.852 -41.577 1.00 73.62 111 VAL A N 1
ATOM 926 C CA . VAL A 1 111 ? 22.260 2.376 -42.006 1.00 73.62 111 VAL A CA 1
ATOM 927 C C . VAL A 1 111 ? 22.132 1.221 -43.008 1.00 73.62 111 VAL A C 1
ATOM 929 O O . VAL A 1 111 ? 22.779 1.239 -44.050 1.00 73.62 111 VAL A O 1
ATOM 932 N N . GLY A 1 112 ? 21.236 0.261 -42.757 1.00 65.00 112 GLY A N 1
ATOM 933 C CA . GLY A 1 112 ? 20.999 -0.890 -43.637 1.00 65.00 112 GLY A CA 1
ATOM 934 C C . GLY A 1 112 ? 20.315 -0.565 -44.972 1.00 65.00 112 GLY A C 1
ATOM 935 O O . GLY A 1 112 ? 20.271 -1.423 -45.846 1.00 65.00 112 GLY A O 1
ATOM 936 N N . GLY A 1 113 ? 19.793 0.655 -45.150 1.00 59.78 113 GLY A N 1
ATOM 937 C CA . GLY A 1 113 ? 19.212 1.137 -46.410 1.00 59.78 113 GLY A CA 1
ATOM 938 C C . GLY A 1 113 ? 20.178 1.918 -47.311 1.00 59.78 113 GLY A C 1
ATOM 939 O O . GLY A 1 113 ? 19.753 2.409 -48.352 1.00 59.78 113 GLY A O 1
ATOM 940 N N . ARG A 1 114 ? 21.451 2.084 -46.921 1.00 59.00 114 ARG A N 1
ATOM 941 C CA . ARG A 1 114 ? 22.402 3.017 -47.562 1.00 59.00 114 ARG A CA 1
ATOM 942 C C . ARG A 1 114 ? 23.702 2.376 -48.048 1.00 59.00 114 ARG A C 1
ATOM 944 O O . ARG A 1 114 ? 24.711 3.067 -48.111 1.00 59.00 114 ARG A O 1
ATOM 951 N N . GLN A 1 115 ? 23.721 1.087 -48.402 1.00 52.00 115 GLN A N 1
ATOM 952 C CA . GLN A 1 115 ? 24.983 0.502 -48.874 1.00 52.00 115 GLN A CA 1
ATOM 953 C C . GLN A 1 115 ? 24.860 -0.712 -49.800 1.00 52.00 115 GLN A C 1
ATOM 955 O O . GLN A 1 115 ? 25.413 -1.761 -49.515 1.00 52.00 115 GLN A O 1
ATOM 960 N N . TYR A 1 116 ? 24.160 -0.558 -50.930 1.00 50.03 116 TYR A N 1
ATOM 961 C CA . TYR A 1 116 ? 24.411 -1.391 -52.123 1.00 50.03 116 TYR A CA 1
ATOM 962 C C . TYR A 1 116 ? 24.088 -0.716 -53.471 1.00 50.03 116 TYR A C 1
ATOM 964 O O . TYR A 1 116 ? 24.214 -1.365 -54.501 1.00 50.03 116 TYR A O 1
ATOM 972 N N . GLU A 1 117 ? 23.708 0.568 -53.517 1.00 49.56 117 GLU A N 1
ATOM 973 C CA . GLU A 1 117 ? 23.385 1.236 -54.796 1.00 49.56 117 GLU A CA 1
ATOM 974 C C . GLU A 1 117 ? 24.292 2.440 -55.107 1.00 49.56 117 GLU A C 1
ATOM 976 O O . GLU A 1 117 ? 24.608 2.692 -56.270 1.00 49.56 117 GLU A O 1
ATOM 981 N N . GLU A 1 118 ? 24.814 3.131 -54.085 1.00 53.22 118 GLU A N 1
ATOM 982 C CA . GLU A 1 118 ? 25.770 4.235 -54.285 1.00 53.22 118 GLU A CA 1
ATOM 983 C C . GLU A 1 118 ? 27.208 3.741 -54.541 1.00 53.22 118 GLU A C 1
ATOM 985 O O . GLU A 1 118 ? 27.907 4.317 -55.377 1.00 53.22 118 GLU A O 1
ATOM 990 N N . ASP A 1 119 ? 27.623 2.616 -53.944 1.00 50.16 119 ASP A N 1
ATOM 991 C CA . ASP A 1 119 ? 28.975 2.060 -54.135 1.00 50.16 119 ASP A CA 1
ATOM 992 C C . ASP A 1 119 ? 29.178 1.420 -55.526 1.00 50.16 119 ASP A C 1
ATOM 994 O O . ASP A 1 119 ? 30.266 1.507 -56.098 1.00 50.16 119 ASP A O 1
ATOM 998 N N . PHE A 1 120 ? 28.128 0.869 -56.152 1.00 55.31 120 PHE A N 1
ATOM 999 C CA . PHE A 1 120 ? 28.213 0.342 -57.526 1.00 55.31 120 PHE A CA 1
ATOM 1000 C C . PHE A 1 120 ? 28.326 1.447 -58.591 1.00 55.31 120 PHE A C 1
ATOM 1002 O O . PHE A 1 120 ? 28.983 1.247 -59.614 1.00 55.31 120 PHE A O 1
ATOM 1009 N N . ARG A 1 121 ? 27.746 2.636 -58.356 1.00 56.31 121 ARG A N 1
ATOM 1010 C CA . ARG A 1 121 ? 27.901 3.796 -59.257 1.00 56.31 121 ARG A CA 1
ATOM 1011 C C . ARG A 1 121 ? 29.240 4.511 -59.099 1.00 56.31 121 ARG A C 1
ATOM 1013 O O . ARG A 1 121 ? 29.710 5.102 -60.071 1.00 56.31 121 ARG A O 1
ATOM 1020 N N . MET A 1 122 ? 29.854 4.472 -57.916 1.00 59.03 122 MET A N 1
ATOM 1021 C CA . MET A 1 122 ? 31.183 5.058 -57.708 1.00 59.03 122 MET A CA 1
ATOM 1022 C C . MET A 1 122 ? 32.310 4.206 -58.314 1.00 59.03 122 MET A C 1
ATOM 1024 O O . MET A 1 122 ? 33.299 4.761 -58.794 1.00 59.03 122 MET A O 1
ATOM 1028 N N . LEU A 1 123 ? 32.138 2.882 -58.398 1.00 58.09 123 LEU A N 1
ATOM 1029 C CA . LEU A 1 123 ? 33.127 1.979 -59.003 1.00 58.09 123 LEU A CA 1
ATOM 1030 C C . LEU A 1 123 ? 33.172 2.023 -60.544 1.00 58.09 123 LEU A C 1
ATOM 1032 O O . LEU A 1 123 ? 34.219 1.749 -61.119 1.00 58.09 123 LEU A O 1
ATOM 1036 N N . GLN A 1 124 ? 32.094 2.424 -61.231 1.00 52.75 124 GLN A N 1
ATOM 1037 C CA . GLN A 1 124 ? 32.075 2.554 -62.702 1.00 52.75 124 GLN A CA 1
ATOM 1038 C C . GLN A 1 124 ? 32.620 3.890 -63.239 1.00 52.75 124 GLN A C 1
ATOM 1040 O O . GLN A 1 124 ? 32.695 4.072 -64.451 1.00 52.75 124 GLN A O 1
ATOM 1045 N N . ARG A 1 125 ? 32.984 4.840 -62.369 1.00 52.66 125 ARG A N 1
ATOM 1046 C CA . ARG A 1 125 ? 33.512 6.160 -62.770 1.00 52.66 125 ARG A CA 1
ATOM 1047 C C . ARG A 1 125 ? 35.021 6.323 -62.595 1.00 52.66 125 ARG A C 1
ATOM 1049 O O . ARG A 1 125 ? 35.529 7.408 -62.857 1.00 52.66 125 ARG A O 1
ATOM 1056 N N . THR A 1 126 ? 35.720 5.270 -62.174 1.00 49.28 126 THR A N 1
ATOM 1057 C CA . THR A 1 126 ? 37.159 5.336 -61.877 1.00 49.28 126 THR A CA 1
ATOM 1058 C C . THR A 1 126 ? 37.960 4.228 -62.571 1.00 49.28 126 THR A C 1
ATOM 1060 O O . THR A 1 126 ? 38.830 3.625 -61.949 1.00 49.28 126 THR A O 1
ATOM 1063 N N . ILE A 1 127 ? 37.658 3.958 -63.849 1.00 48.56 127 ILE A N 1
ATOM 1064 C CA . ILE A 1 127 ? 38.557 3.329 -64.838 1.00 48.56 127 ILE A CA 1
ATOM 1065 C C . ILE A 1 127 ? 38.337 4.036 -66.175 1.00 48.56 127 ILE A C 1
ATOM 1067 O O . ILE A 1 127 ? 37.152 4.240 -66.523 1.00 48.56 127 ILE A O 1
#

Sequence (127 aa):
RRVEDIQLGFESYQKRLNLTKPDTYRSDLKQREAYTAHSNPRGFIYQNKDKKNRLMRIDELYKFSDGTLNDVRNALDDRLKGIRMQAAAMIQAIDKMLKTRRIMRSLERFVGGRQYEEDFRMLQRTI

Foldseek 3Di:
DPVVVVVVVVVVVCVVVVNDPDPDDDPPPDDDDDDPPCPPQDWDFDQDPVRDTDTGDPVRVVVVCPVPVVVVVVVVVVVVVVVVVVVVVVVVVVVVVVVVVVVVVVVCVVVVVPPDPVVVVVVVVPD

Organism: Tanacetum cinerariifolium (NCBI:txid118510)

Radius of gyration: 35.54 Å; chains: 1; bounding box: 80×34×97 Å